Protein AF-A0A1H8U872-F1 (afdb_monomer)

Organism: NCBI:txid501024

Radius of gyration: 14.66 Å; Cα contacts (8 Å, |Δi|>4): 25; chains: 1; bounding box: 28×16×44 Å

Foldseek 3Di:
DLLVCQPPDDPDDDQDDDDVVPQDVCPSVVVSVVVVVSNCVSVVVVVVVVVVVVVD

Mean predicted aligned error: 3.05 Å

Secondary structure (DSSP, 8-state):
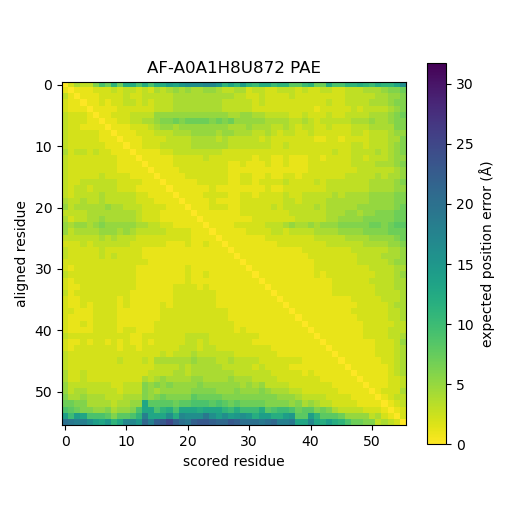-GGGGTTS-----------GGG-GGGHHHHHHHHHHHHHHHHHHHHHHHHHHHHT-

InterPro domains:
  IPR006035 Ureohydrolase [PF00491] (2-40)
  IPR023696 Ureohydrolase domain superfamily [SSF52768] (2-47)

Structure (mmCIF, N/CA/C/O backbone):
data_AF-A0A1H8U872-F1
#
_entry.id   AF-A0A1H8U872-F1
#
loop_
_atom_site.group_PDB
_atom_site.id
_atom_site.type_symbol
_atom_site.label_atom_id
_atom_site.label_alt_id
_atom_site.label_comp_id
_atom_site.label_asym_id
_atom_site.label_entity_id
_atom_site.label_seq_id
_atom_site.pdbx_PDB_ins_code
_atom_site.Cartn_x
_atom_site.Cartn_y
_atom_site.Cartn_z
_atom_site.occupancy
_atom_site.B_iso_or_equiv
_atom_site.auth_seq_id
_atom_site.auth_comp_id
_atom_site.auth_asym_id
_atom_site.auth_atom_id
_atom_site.pdbx_PDB_model_num
ATOM 1 N N . MET A 1 1 ? -6.506 11.706 -1.422 1.00 80.56 1 MET A N 1
ATOM 2 C CA . MET A 1 1 ? -7.545 10.682 -1.678 1.00 80.56 1 MET A CA 1
ATOM 3 C C . MET A 1 1 ? -7.595 9.664 -0.535 1.00 80.56 1 MET A C 1
ATOM 5 O O . MET A 1 1 ? -8.583 9.683 0.176 1.00 80.56 1 MET A O 1
ATOM 9 N N . ILE A 1 2 ? -6.531 8.893 -0.253 1.00 94.31 2 ILE A N 1
ATOM 10 C CA . ILE A 1 2 ? -6.508 7.865 0.824 1.00 94.31 2 ILE A CA 1
ATOM 11 C C . ILE A 1 2 ? -6.860 8.413 2.219 1.00 94.31 2 ILE A C 1
ATOM 13 O O . ILE A 1 2 ? -7.657 7.815 2.931 1.00 94.31 2 ILE A O 1
ATOM 17 N N . ARG A 1 3 ? -6.353 9.595 2.592 1.00 94.50 3 ARG A N 1
ATOM 18 C CA . ARG A 1 3 ? -6.653 10.244 3.888 1.00 94.50 3 ARG A CA 1
ATOM 19 C C . ARG A 1 3 ? -8.152 10.434 4.171 1.00 94.50 3 ARG A C 1
ATOM 21 O O . ARG A 1 3 ? -8.562 10.475 5.329 1.00 94.50 3 ARG A O 1
ATOM 28 N N . LEU A 1 4 ? -8.974 10.541 3.123 1.00 96.19 4 LEU A N 1
ATOM 29 C CA . LEU A 1 4 ? -10.427 10.708 3.242 1.00 96.19 4 LEU A CA 1
ATOM 30 C C . LEU A 1 4 ? -11.155 9.400 3.588 1.00 96.19 4 LEU A C 1
ATOM 32 O O . LEU A 1 4 ? -12.342 9.438 3.881 1.00 96.19 4 LEU A O 1
ATOM 36 N N . LEU A 1 5 ? -10.456 8.261 3.611 1.00 95.12 5 LEU A N 1
ATOM 37 C CA . LEU A 1 5 ? -10.997 6.970 4.050 1.00 95.12 5 LEU A CA 1
ATOM 38 C C . LEU A 1 5 ? -11.049 6.830 5.581 1.00 95.12 5 LEU A C 1
ATOM 40 O O . LEU A 1 5 ? -11.330 5.752 6.104 1.00 95.12 5 LEU A O 1
ATOM 44 N N . THR A 1 6 ? -10.774 7.904 6.323 1.00 90.50 6 THR A N 1
ATOM 45 C CA . THR A 1 6 ? -10.946 7.926 7.779 1.00 90.50 6 THR A CA 1
ATOM 46 C C . THR A 1 6 ? -12.393 7.558 8.131 1.00 90.50 6 THR A C 1
ATOM 48 O O . THR A 1 6 ? -13.328 8.170 7.629 1.00 90.50 6 THR A O 1
ATOM 51 N N . GLY A 1 7 ? -12.576 6.552 8.990 1.00 87.75 7 GLY A N 1
ATOM 52 C CA . GLY A 1 7 ? -13.894 6.039 9.391 1.00 87.75 7 GLY A CA 1
ATOM 53 C C . GLY A 1 7 ? -14.416 4.860 8.559 1.00 87.75 7 GLY A C 1
ATOM 54 O O . GLY A 1 7 ? -15.316 4.160 9.015 1.00 87.75 7 GLY A O 1
ATOM 55 N N . VAL A 1 8 ? -13.829 4.570 7.394 1.00 94.31 8 VAL A N 1
ATOM 56 C CA . VAL A 1 8 ? -14.128 3.340 6.639 1.00 94.31 8 VAL A CA 1
ATOM 57 C C . VAL A 1 8 ? -13.466 2.156 7.334 1.00 94.31 8 VAL A C 1
ATOM 59 O O . VAL A 1 8 ? -12.286 2.232 7.656 1.00 94.31 8 VAL A O 1
ATOM 62 N N . GLN A 1 9 ? -14.174 1.044 7.540 1.00 93.44 9 GLN A N 1
ATOM 63 C CA . GLN A 1 9 ? -13.579 -0.155 8.137 1.00 93.44 9 GLN A CA 1
ATOM 64 C C . GLN A 1 9 ? -12.637 -0.847 7.137 1.00 93.44 9 GLN A C 1
ATOM 66 O O . GLN A 1 9 ? -13.070 -1.641 6.307 1.00 93.44 9 GLN A O 1
ATOM 71 N N . ILE A 1 10 ? -11.337 -0.567 7.228 1.00 95.25 10 ILE A N 1
ATOM 72 C CA . ILE A 1 10 ? -10.330 -1.201 6.370 1.00 95.25 10 ILE A CA 1
ATOM 73 C C . ILE A 1 10 ? -9.833 -2.479 7.060 1.00 95.25 10 ILE A C 1
ATOM 75 O O . ILE A 1 10 ? -9.410 -2.442 8.219 1.00 95.25 10 ILE A O 1
ATOM 79 N N . VAL A 1 11 ? -9.913 -3.611 6.355 1.00 95.62 11 VAL A N 1
ATOM 80 C CA . VAL A 1 11 ? -9.441 -4.934 6.824 1.00 95.62 11 VAL A CA 1
ATOM 8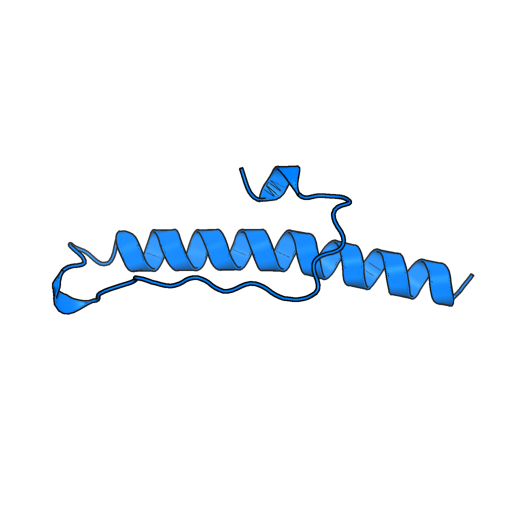1 C C . VAL A 1 11 ? -8.121 -5.359 6.175 1.00 95.62 11 VAL A C 1
ATOM 83 O O . VAL A 1 11 ? -7.416 -6.203 6.715 1.00 95.62 11 VAL A O 1
ATOM 86 N N . GLY A 1 12 ? 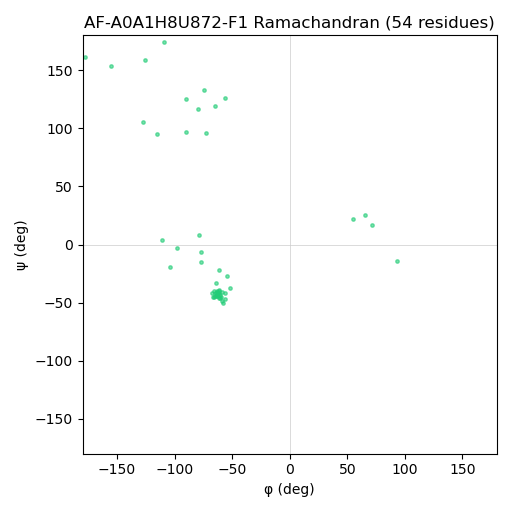-7.771 -4.744 5.047 1.00 95.56 12 GLY A N 1
ATOM 87 C CA . GLY 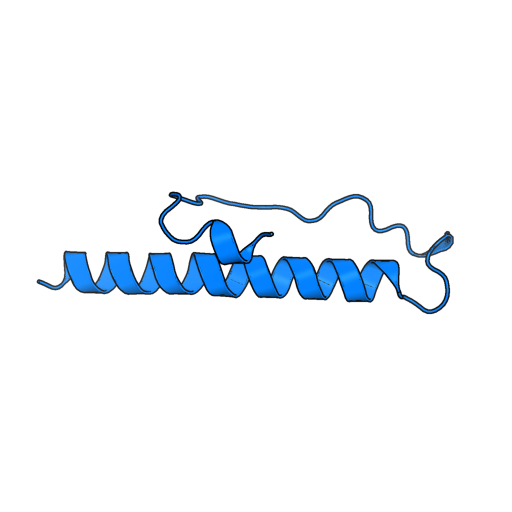A 1 12 ? -6.544 -4.973 4.294 1.00 95.56 12 GLY A CA 1
ATOM 88 C C . GLY A 1 12 ? -6.483 -4.039 3.086 1.00 95.56 12 GLY A C 1
ATOM 89 O O . GLY A 1 12 ? -7.503 -3.465 2.698 1.00 95.56 12 GLY A O 1
ATOM 90 N N . ALA A 1 13 ? -5.287 -3.860 2.533 1.00 97.44 13 ALA A N 1
ATOM 91 C CA . ALA A 1 13 ? -5.049 -3.086 1.320 1.00 97.44 13 ALA A CA 1
ATOM 92 C C . ALA A 1 13 ? -3.764 -3.571 0.638 1.00 97.44 13 ALA A C 1
ATOM 94 O O . ALA A 1 13 ? -2.852 -4.057 1.313 1.00 97.44 13 ALA A O 1
ATOM 95 N N . ASP A 1 14 ? -3.686 -3.394 -0.675 1.00 98.25 14 ASP A N 1
ATOM 96 C CA . ASP A 1 14 ? -2.504 -3.644 -1.487 1.00 98.25 14 ASP A CA 1
ATOM 97 C C . ASP A 1 14 ? -2.128 -2.397 -2.303 1.00 98.25 14 ASP A C 1
ATOM 99 O O . ASP A 1 14 ? -2.914 -1.469 -2.499 1.00 98.25 14 ASP A O 1
ATOM 103 N N . VAL A 1 15 ? -0.864 -2.347 -2.722 1.00 97.94 15 VAL A N 1
ATOM 104 C CA . VAL A 1 15 ? -0.363 -1.386 -3.705 1.00 97.94 15 VAL A CA 1
ATOM 105 C C . VAL A 1 15 ? 0.331 -2.216 -4.772 1.00 97.94 15 VAL A C 1
ATOM 107 O O . VAL A 1 15 ? 1.393 -2.787 -4.530 1.00 97.94 15 VAL A O 1
ATOM 110 N N . VAL A 1 16 ? -0.322 -2.339 -5.921 1.00 98.31 16 VAL A N 1
ATOM 111 C CA . VAL A 1 16 ? 0.089 -3.203 -7.034 1.00 98.31 16 VAL A CA 1
ATOM 112 C C . VAL A 1 16 ? 0.589 -2.371 -8.219 1.00 98.31 16 VAL A C 1
ATOM 114 O O . VAL A 1 16 ? 0.519 -1.144 -8.199 1.00 98.31 16 VAL A O 1
ATOM 117 N N . GLU A 1 17 ? 1.105 -3.042 -9.249 1.00 98.19 17 GLU A N 1
ATOM 118 C CA . GLU A 1 17 ? 1.526 -2.431 -10.523 1.00 98.19 17 GLU A CA 1
ATOM 119 C C . GLU A 1 17 ? 2.713 -1.452 -10.449 1.00 98.19 17 GLU A C 1
ATOM 121 O O . GLU A 1 17 ? 2.903 -0.606 -11.324 1.00 98.19 17 GLU A O 1
ATOM 126 N N . VAL A 1 18 ? 3.585 -1.590 -9.446 1.00 98.06 18 VAL A N 1
ATOM 127 C CA . VAL A 1 18 ? 4.930 -1.002 -9.521 1.00 98.06 18 VAL A CA 1
ATOM 128 C C . VAL A 1 18 ? 5.799 -1.916 -10.382 1.00 98.06 18 VAL A C 1
ATOM 130 O O . VAL A 1 18 ? 6.054 -3.058 -10.006 1.00 98.06 18 VAL A O 1
ATOM 133 N N . SER A 1 19 ? 6.285 -1.416 -11.520 1.00 98.19 19 SER A N 1
ATOM 134 C CA . SER A 1 19 ? 7.175 -2.168 -12.412 1.00 98.19 19 SER A CA 1
ATOM 135 C C . SER A 1 19 ? 8.560 -1.515 -12.494 1.00 98.19 19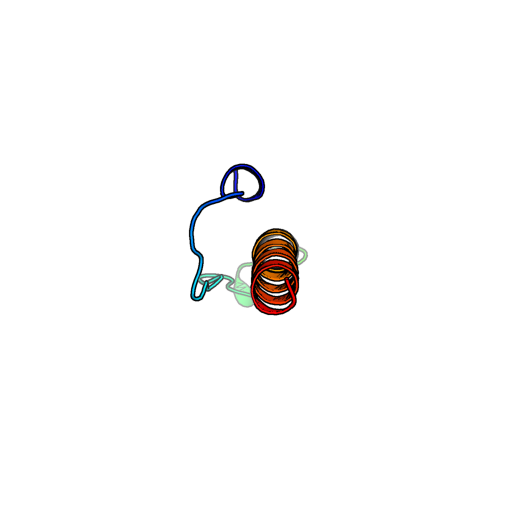 SER A C 1
ATOM 137 O O . SER A 1 19 ? 8.759 -0.635 -13.335 1.00 98.19 19 SER A O 1
ATOM 139 N N . PRO A 1 20 ? 9.545 -1.960 -11.683 1.00 97.50 20 PRO A N 1
ATOM 140 C CA . PRO A 1 20 ? 10.884 -1.367 -11.636 1.00 97.50 20 PRO A CA 1
ATOM 141 C C . PRO A 1 20 ? 11.591 -1.216 -12.994 1.00 97.50 20 PRO A C 1
ATOM 143 O O . PRO A 1 20 ? 12.224 -0.183 -13.200 1.00 97.50 20 PRO A O 1
ATOM 146 N N . PRO A 1 21 ? 11.467 -2.156 -13.958 1.00 97.94 21 PRO A N 1
ATOM 147 C CA . PRO A 1 21 ? 12.076 -1.985 -15.281 1.00 97.94 21 PRO A CA 1
ATOM 148 C C . PRO A 1 21 ? 11.570 -0.768 -16.072 1.00 97.94 21 PRO A C 1
ATOM 150 O O . PRO A 1 21 ? 12.265 -0.307 -16.973 1.00 97.94 21 PRO A O 1
ATOM 153 N N . PHE A 1 22 ? 10.374 -0.258 -15.753 1.00 98.00 22 PHE A N 1
ATOM 154 C CA . PHE A 1 22 ? 9.754 0.898 -16.413 1.00 98.00 22 PHE A CA 1
ATOM 155 C C . PHE A 1 22 ? 9.684 2.133 -15.503 1.00 98.00 22 PHE A C 1
ATOM 157 O O . PHE A 1 22 ? 9.122 3.155 -15.896 1.00 98.00 22 PHE A O 1
ATOM 164 N N . ASP A 1 23 ? 10.245 2.053 -14.295 1.00 98.12 23 ASP A N 1
ATOM 165 C CA . ASP A 1 23 ? 10.161 3.116 -13.304 1.00 98.12 23 ASP A CA 1
ATOM 166 C C . ASP A 1 23 ? 11.331 4.100 -13.441 1.00 98.12 23 ASP A C 1
ATOM 168 O O . ASP A 1 23 ? 12.442 3.882 -12.945 1.00 98.12 23 ASP A O 1
ATOM 172 N N . LEU A 1 24 ? 11.083 5.208 -14.139 1.00 98.25 24 LEU A N 1
ATOM 173 C CA . LEU A 1 24 ? 12.084 6.247 -14.332 1.00 98.25 24 LEU A CA 1
ATOM 174 C C . LEU A 1 24 ? 12.434 6.900 -12.989 1.00 98.25 24 LEU A C 1
ATOM 176 O O . LEU A 1 24 ? 11.585 7.504 -12.339 1.00 98.25 24 LEU A O 1
ATOM 180 N N . ALA A 1 25 ? 13.707 6.809 -12.596 1.00 97.94 25 ALA A N 1
ATOM 181 C CA . ALA A 1 25 ? 14.229 7.369 -11.347 1.00 97.94 25 ALA A CA 1
ATOM 182 C C . ALA A 1 25 ? 13.489 6.906 -10.070 1.00 97.94 25 ALA A C 1
ATOM 184 O O . ALA A 1 25 ? 13.560 7.581 -9.043 1.00 97.94 25 ALA A O 1
ATOM 185 N N . GLY A 1 26 ? 12.793 5.763 -10.111 1.00 97.94 26 GLY A N 1
ATOM 186 C CA . GLY A 1 26 ? 12.076 5.228 -8.949 1.00 97.94 26 GLY A CA 1
ATOM 187 C C . GLY A 1 26 ? 10.823 6.021 -8.557 1.00 97.94 26 GLY A C 1
ATOM 188 O O . GLY A 1 26 ? 10.362 5.914 -7.419 1.00 97.94 26 GLY A O 1
ATOM 189 N N . MET A 1 27 ? 10.299 6.871 -9.443 1.00 98.44 27 MET A N 1
ATOM 190 C CA . MET A 1 27 ? 9.148 7.728 -9.154 1.00 98.44 27 MET A CA 1
ATOM 191 C C . MET A 1 27 ? 7.884 6.922 -8.837 1.00 98.44 27 MET A C 1
ATOM 193 O O . MET A 1 27 ? 7.156 7.270 -7.903 1.00 98.44 27 MET A O 1
ATOM 197 N N . THR A 1 28 ? 7.620 5.844 -9.574 1.00 98.31 28 THR A N 1
ATOM 198 C CA . THR A 1 28 ? 6.463 4.971 -9.342 1.00 98.31 28 THR A CA 1
ATOM 199 C C . THR A 1 28 ? 6.604 4.223 -8.020 1.00 98.31 28 THR A C 1
ATOM 201 O O . THR A 1 28 ? 5.647 4.172 -7.248 1.00 98.31 28 THR A O 1
ATOM 204 N N . ALA A 1 29 ? 7.795 3.719 -7.697 1.00 98.56 29 ALA A N 1
ATOM 205 C CA . ALA A 1 29 ? 8.081 3.079 -6.420 1.00 98.56 29 ALA A CA 1
ATOM 206 C C . ALA A 1 29 ? 7.931 4.059 -5.248 1.00 98.56 29 ALA A C 1
ATOM 208 O O . ALA A 1 29 ? 7.308 3.720 -4.241 1.00 98.56 29 ALA A O 1
ATOM 209 N N . LEU A 1 30 ? 8.430 5.293 -5.382 1.00 98.56 30 LEU A N 1
ATOM 210 C CA . LEU A 1 30 ? 8.288 6.330 -4.358 1.00 98.56 30 LEU A CA 1
ATOM 211 C C . LEU A 1 30 ? 6.820 6.731 -4.153 1.00 98.56 30 LEU A C 1
ATOM 213 O O . LEU A 1 30 ? 6.367 6.878 -3.013 1.00 98.56 30 LEU A O 1
ATOM 217 N N . ALA A 1 31 ? 6.056 6.872 -5.237 1.00 98.12 31 ALA A N 1
ATOM 218 C CA . ALA A 1 31 ? 4.621 7.129 -5.165 1.00 98.12 31 ALA A CA 1
ATOM 219 C C . ALA A 1 31 ? 3.878 5.961 -4.491 1.00 98.12 31 ALA A C 1
ATOM 221 O O . ALA A 1 31 ? 3.064 6.194 -3.596 1.00 98.12 31 ALA A O 1
ATOM 222 N N . GLY A 1 32 ? 4.204 4.716 -4.852 1.00 98.25 32 GLY A N 1
ATOM 223 C CA . GLY A 1 32 ? 3.644 3.507 -4.243 1.00 98.25 32 GLY A CA 1
ATOM 224 C C . GLY A 1 32 ? 3.944 3.407 -2.745 1.00 98.25 32 GLY A C 1
ATOM 225 O O . GLY A 1 32 ? 3.033 3.195 -1.946 1.00 98.25 32 GLY A O 1
ATOM 226 N N . ALA A 1 33 ? 5.190 3.663 -2.341 1.00 98.38 33 ALA A N 1
ATOM 227 C CA . ALA A 1 33 ? 5.589 3.712 -0.934 1.00 98.38 33 ALA A CA 1
ATOM 228 C C . ALA A 1 33 ? 4.845 4.815 -0.165 1.00 98.38 33 ALA A C 1
ATOM 230 O O . ALA A 1 33 ? 4.387 4.595 0.957 1.00 98.38 33 ALA A O 1
ATOM 231 N N . THR A 1 34 ? 4.658 5.982 -0.787 1.00 98.25 34 THR A N 1
ATOM 232 C CA . THR A 1 34 ? 3.877 7.078 -0.200 1.00 98.25 34 THR A CA 1
ATOM 233 C C . THR A 1 34 ? 2.414 6.668 -0.009 1.00 98.25 34 THR A C 1
ATOM 235 O O . THR A 1 34 ? 1.852 6.891 1.059 1.00 98.25 34 THR A O 1
ATOM 238 N N . MET A 1 35 ? 1.795 6.004 -0.992 1.00 98.12 35 MET A N 1
ATOM 239 C CA . MET A 1 35 ? 0.424 5.489 -0.863 1.00 98.12 35 MET A CA 1
ATOM 240 C C . MET A 1 35 ? 0.304 4.431 0.240 1.00 98.12 35 MET A C 1
ATOM 242 O O . MET A 1 35 ? -0.640 4.474 1.031 1.00 98.12 35 MET A O 1
ATOM 246 N N . MET A 1 36 ? 1.278 3.523 0.342 1.00 98.31 36 MET A N 1
ATOM 247 C CA . MET A 1 36 ? 1.322 2.510 1.398 1.00 98.31 36 MET A CA 1
ATOM 248 C C . MET A 1 36 ? 1.455 3.141 2.791 1.00 98.31 36 MET A C 1
ATOM 250 O O . MET A 1 36 ? 0.782 2.709 3.727 1.00 98.31 36 MET A O 1
ATOM 254 N N . PHE A 1 37 ? 2.262 4.197 2.928 1.00 98.31 37 PHE A N 1
ATOM 255 C CA . PHE A 1 37 ? 2.379 4.954 4.175 1.00 98.31 37 PHE A CA 1
ATOM 256 C C . PHE A 1 37 ? 1.057 5.632 4.568 1.00 98.31 37 PHE A C 1
ATOM 258 O O . PHE A 1 37 ? 0.629 5.540 5.717 1.00 98.31 37 PHE A O 1
ATOM 265 N N . GLU A 1 38 ? 0.357 6.247 3.614 1.00 97.81 38 GLU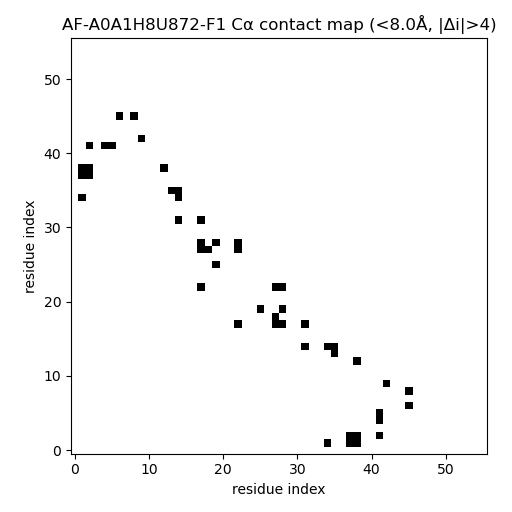 A N 1
ATOM 266 C CA . GLU A 1 38 ? -0.959 6.851 3.862 1.00 97.81 38 GLU A CA 1
ATOM 267 C C . GLU A 1 38 ? -2.000 5.815 4.320 1.00 97.81 38 GLU A C 1
ATOM 269 O O . GLU A 1 38 ? -2.752 6.067 5.267 1.00 97.81 38 GLU A O 1
ATOM 274 N N . LEU A 1 39 ? -2.025 4.632 3.692 1.00 98.00 39 LEU A N 1
ATOM 275 C CA . LEU A 1 39 ? -2.881 3.515 4.111 1.00 98.00 39 LEU A CA 1
ATOM 276 C C . LEU A 1 39 ? -2.537 3.057 5.532 1.00 98.00 39 LEU A C 1
ATOM 278 O O . LEU A 1 39 ? -3.438 2.909 6.361 1.00 98.00 39 LEU A O 1
ATOM 282 N N . LEU A 1 40 ? -1.244 2.891 5.833 1.00 97.69 40 LEU A N 1
ATOM 283 C CA . LEU A 1 40 ? -0.763 2.524 7.163 1.00 97.69 40 LEU A CA 1
ATOM 284 C C . LEU A 1 40 ? -1.243 3.521 8.223 1.00 97.69 40 LEU A C 1
ATOM 286 O O . LEU A 1 40 ? -1.757 3.094 9.254 1.00 97.69 40 LEU A O 1
ATOM 290 N N . CYS A 1 41 ? -1.126 4.829 7.979 1.00 97.06 41 CYS A N 1
ATOM 291 C CA . CYS A 1 41 ? -1.578 5.850 8.925 1.00 97.06 41 CYS A CA 1
ATOM 292 C C . CYS A 1 41 ?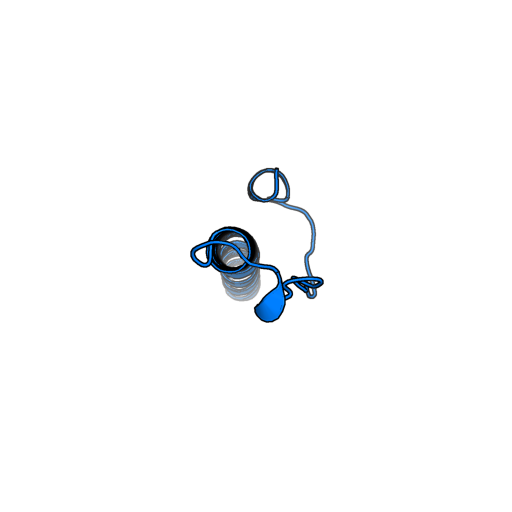 -3.081 5.742 9.227 1.00 97.06 41 CYS A C 1
ATOM 294 O O . CYS A 1 41 ? -3.482 5.793 10.394 1.00 97.06 41 CYS A O 1
ATOM 296 N N . VAL A 1 42 ? -3.916 5.564 8.197 1.00 97.00 42 VAL A N 1
ATOM 297 C CA . VAL A 1 42 ? -5.372 5.430 8.371 1.00 97.00 42 VAL A CA 1
ATOM 298 C C . VAL A 1 42 ? -5.720 4.143 9.126 1.00 97.00 42 VAL A C 1
ATOM 300 O O . VAL A 1 42 ? -6.522 4.182 10.061 1.00 97.00 42 VAL A O 1
ATOM 303 N N . ILE A 1 43 ? -5.101 3.014 8.772 1.00 97.00 43 ILE A N 1
ATOM 304 C CA . ILE A 1 43 ? -5.345 1.716 9.421 1.00 97.00 43 ILE A CA 1
ATOM 305 C C . ILE A 1 43 ? -4.863 1.736 10.876 1.00 97.00 43 ILE A C 1
ATOM 307 O O . ILE A 1 43 ? -5.593 1.310 11.771 1.00 97.00 43 ILE A O 1
ATOM 311 N N . ALA A 1 44 ? -3.668 2.268 11.142 1.00 96.50 44 ALA A N 1
ATOM 312 C CA . ALA A 1 44 ? -3.107 2.351 12.489 1.00 96.50 44 ALA A CA 1
ATOM 313 C C . ALA A 1 44 ? -4.009 3.160 13.430 1.00 96.50 44 ALA A C 1
ATOM 315 O O . ALA A 1 44 ? -4.250 2.734 14.562 1.00 96.50 44 ALA A O 1
ATOM 316 N N . LYS A 1 45 ? -4.576 4.276 12.948 1.00 95.44 45 LYS A N 1
ATOM 317 C CA . LYS A 1 45 ? -5.573 5.046 13.702 1.00 95.44 45 LYS A CA 1
ATOM 318 C C . LYS A 1 45 ? -6.795 4.193 14.057 1.00 95.44 45 LYS A C 1
ATOM 320 O O . LYS A 1 45 ? -7.166 4.138 15.223 1.00 95.44 45 LYS A O 1
ATOM 325 N N . GLN A 1 46 ? -7.364 3.466 13.092 1.00 94.19 46 GLN A N 1
ATOM 326 C CA . GLN A 1 46 ? -8.519 2.592 13.347 1.00 94.19 46 GLN A CA 1
ATOM 327 C C . GLN A 1 46 ? -8.215 1.488 14.362 1.00 94.19 46 GLN A C 1
ATOM 329 O O . GLN A 1 46 ? -9.061 1.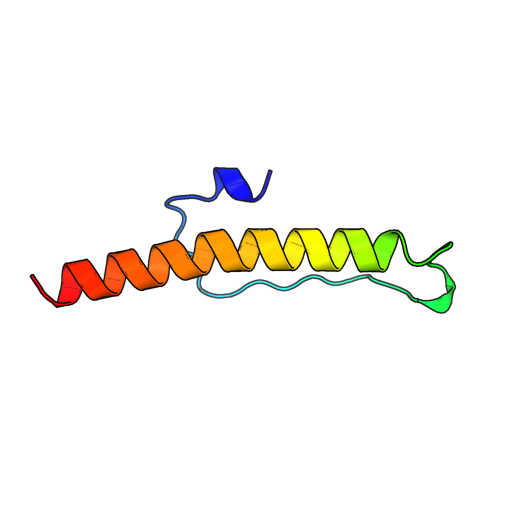162 15.192 1.00 94.19 46 GLN A O 1
ATOM 334 N N . VAL A 1 47 ? -7.018 0.898 14.303 1.00 95.12 47 VAL A N 1
ATOM 335 C CA . VAL A 1 47 ? -6.581 -0.104 15.285 1.00 95.12 47 VAL A CA 1
ATOM 336 C C . VAL A 1 47 ? -6.495 0.517 16.679 1.00 95.12 47 VAL A C 1
ATOM 338 O O . VAL A 1 47 ? -6.974 -0.090 17.637 1.00 95.12 47 VAL A O 1
ATOM 341 N N . GLY A 1 48 ? -5.930 1.721 16.797 1.00 95.31 48 GLY A N 1
ATOM 342 C CA . GLY A 1 48 ? -5.895 2.473 18.054 1.00 95.31 48 GLY A CA 1
ATOM 343 C C . GLY A 1 48 ? -7.293 2.736 18.616 1.00 95.31 48 GLY A C 1
ATOM 344 O O . GLY A 1 48 ? -7.569 2.379 19.760 1.00 95.31 48 GLY A O 1
ATOM 345 N N . ASP A 1 49 ? -8.195 3.265 17.789 1.00 94.19 49 ASP A N 1
ATOM 346 C CA . ASP A 1 49 ? -9.572 3.584 18.183 1.00 94.19 49 ASP A CA 1
ATOM 347 C C . ASP A 1 49 ? -10.335 2.330 18.659 1.00 94.19 49 ASP A C 1
ATOM 349 O O . ASP A 1 49 ? -10.983 2.357 19.707 1.00 94.19 49 ASP A O 1
ATOM 353 N N . ARG A 1 50 ? -10.196 1.194 17.955 1.00 91.75 50 ARG A N 1
ATOM 354 C CA . ARG A 1 50 ? -10.810 -0.091 18.355 1.00 91.75 50 ARG A CA 1
ATOM 355 C C . ARG A 1 50 ? -10.273 -0.608 19.689 1.00 91.75 50 ARG A C 1
ATOM 357 O O . ARG A 1 50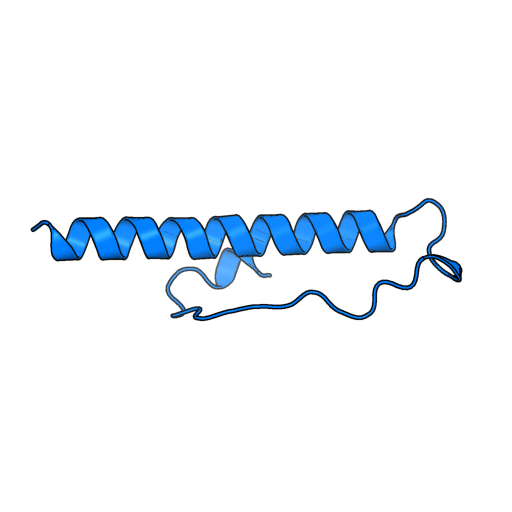 ? -11.046 -1.112 20.498 1.00 91.75 50 ARG A O 1
ATOM 364 N N . ARG A 1 51 ? -8.962 -0.497 19.930 1.00 94.38 51 ARG A N 1
ATOM 365 C CA . ARG A 1 51 ? -8.347 -0.925 21.200 1.00 94.38 51 ARG A CA 1
ATOM 366 C C . ARG A 1 51 ? -8.825 -0.071 22.371 1.00 94.38 51 ARG A C 1
ATOM 368 O O . ARG A 1 51 ? -9.102 -0.619 23.435 1.00 94.38 51 ARG A O 1
ATOM 375 N N . ASN A 1 52 ? -8.958 1.238 22.162 1.00 94.62 52 ASN A N 1
ATOM 376 C CA . ASN A 1 52 ? -9.472 2.154 23.178 1.00 94.62 52 ASN A CA 1
ATOM 377 C C . ASN A 1 52 ? -10.938 1.847 23.509 1.00 94.62 52 ASN A C 1
ATOM 379 O O . ASN A 1 52 ? -11.281 1.751 24.681 1.00 94.62 52 ASN A O 1
ATOM 383 N N . ALA A 1 53 ? -11.775 1.613 22.492 1.00 90.94 53 ALA A N 1
ATOM 384 C CA . ALA A 1 53 ? -13.177 1.241 22.683 1.00 90.94 53 ALA A CA 1
ATOM 385 C C . ALA A 1 53 ? -13.357 -0.113 23.394 1.00 90.94 53 ALA A C 1
ATOM 387 O O . ALA A 1 53 ? -14.309 -0.275 24.140 1.00 90.94 53 ALA A O 1
ATOM 388 N N . ALA A 1 54 ? -12.451 -1.075 23.185 1.00 88.12 54 ALA A N 1
ATOM 389 C CA . ALA A 1 54 ? -12.481 -2.367 23.878 1.00 88.12 54 ALA A CA 1
ATOM 390 C C . ALA A 1 54 ? -11.967 -2.309 25.330 1.00 88.12 54 ALA A C 1
ATOM 392 O O . ALA A 1 54 ? -12.143 -3.272 26.072 1.00 88.12 54 ALA A O 1
ATOM 393 N N . SER A 1 55 ? -11.286 -1.224 25.712 1.00 85.00 55 SER A N 1
ATOM 394 C CA . SER A 1 55 ? -10.733 -1.024 27.060 1.00 85.00 55 SER A CA 1
ATOM 395 C C . SER A 1 55 ? -11.627 -0.151 27.954 1.00 85.00 55 SER A C 1
ATOM 397 O O . SER A 1 55 ? -11.271 0.072 29.110 1.00 85.00 55 SER A O 1
ATOM 399 N N . ALA A 1 56 ? -12.731 0.371 27.409 1.00 70.75 56 ALA A N 1
ATOM 400 C CA . ALA A 1 56 ? -13.728 1.205 28.082 1.00 70.75 56 ALA A CA 1
ATOM 401 C C . ALA A 1 56 ? -14.984 0.386 28.406 1.00 70.75 56 ALA A C 1
ATOM 403 O O . ALA A 1 56 ? -15.587 0.659 29.467 1.00 70.75 56 ALA A O 1
#

Solvent-accessible surface area (backbone atoms only — not comparable to full-atom values): 3619 Å² total; per-residue (Å²): 114,71,77,73,51,66,89,58,92,75,90,78,86,87,84,78,91,70,50,73,97,76,33,69,94,45,50,53,54,53,50,48,52,50,51,52,50,46,49,48,56,53,48,52,50,53,53,50,54,52,53,53,64,74,73,108

pLDDT: mean 95.32, std 4.88, range [70.75, 98.56]

Sequence (56 aa):
MIRLLTGVQIVGADVVEVSPPFDLAGMTALAGATMMFELLCVIAKQVGDRRNAASA